Protein AF-A0A1D2YT51-F1 (afdb_monomer_lite)

Foldseek 3Di:
DDDDDDDDDDDDPDDDDPCPPPPNVVVVVVVVVVVVVVVVVVVVVVVVVVCPLVVVLVVQLVVLVVCVVVVVDDPVVNVVSNVVSD

pLDDT: mean 70.41, std 18.06, range [37.22, 93.25]

Radius of gyration: 34.08 Å; chains: 1; bounding box: 82×20×84 Å

Secondary structure (DSSP, 8-state):
-------SS----SSS-GGG-TTHHHHHHHHHHHHHHHHHHHHHHHGGGTTHHHHHHHHHHHHHHHHHHTTSS-HHHHHHHHHHH-

Organism: NCBI:txid337097

Sequence (86 aa):
MGGFGRGFGGYYPGGYGIWYGGFSGILFLILIGVVVYLLIKRNKNVNYLTKQDVSYNNNALEVAKLRYVRGEISFDEYQQIVKTLK

Structure (mmCIF, N/CA/C/O backbone):
data_AF-A0A1D2YT51-F1
#
_entry.id   AF-A0A1D2YT51-F1
#
loop_
_atom_site.group_PDB
_atom_site.id
_atom_site.type_symbol
_atom_site.label_atom_id
_atom_site.label_alt_id
_atom_site.label_comp_id
_atom_site.label_asym_id
_atom_site.label_entity_id
_atom_site.label_seq_id
_atom_site.pdbx_PDB_ins_code
_atom_site.Cartn_x
_atom_site.Cartn_y
_atom_site.Cartn_z
_atom_site.occupancy
_atom_site.B_iso_or_equiv
_atom_site.auth_seq_id
_atom_site.auth_comp_id
_atom_site.auth_asym_id
_atom_site.auth_atom_id
_atom_site.pdbx_PDB_model_num
ATOM 1 N N . MET A 1 1 ? 51.920 4.010 -49.944 1.00 41.56 1 MET A N 1
ATOM 2 C CA . MET A 1 1 ? 51.101 4.721 -48.939 1.00 41.56 1 MET A CA 1
ATOM 3 C C . MET A 1 1 ? 49.746 5.023 -49.563 1.00 41.56 1 MET A C 1
ATOM 5 O O . MET A 1 1 ? 49.738 5.576 -50.651 1.00 41.56 1 MET A O 1
ATOM 9 N N . GLY A 1 2 ? 48.649 4.636 -48.903 1.00 41.41 2 GLY A N 1
ATOM 10 C CA . GLY A 1 2 ? 47.286 5.113 -49.192 1.00 41.41 2 GLY A CA 1
ATOM 11 C C . GLY A 1 2 ? 46.523 4.380 -50.300 1.00 41.41 2 GLY A C 1
ATOM 12 O O . GLY A 1 2 ? 46.578 4.778 -51.456 1.00 41.41 2 GLY A O 1
ATOM 13 N N . GLY A 1 3 ? 45.782 3.330 -49.935 1.00 41.53 3 GLY A N 1
ATOM 14 C CA . GLY A 1 3 ? 44.807 2.681 -50.812 1.00 41.53 3 GLY A CA 1
ATOM 15 C C . GLY A 1 3 ? 43.503 3.479 -50.909 1.00 41.53 3 GLY A C 1
ATOM 16 O O . GLY A 1 3 ? 42.980 3.954 -49.903 1.00 41.53 3 GLY A O 1
ATOM 17 N N . PHE A 1 4 ? 42.984 3.593 -52.131 1.00 52.69 4 PHE A N 1
ATOM 18 C CA . PHE A 1 4 ? 41.642 4.076 -52.449 1.00 52.69 4 PHE A CA 1
ATOM 19 C C . PHE A 1 4 ? 40.633 2.915 -52.405 1.00 52.69 4 PHE A C 1
ATOM 21 O O . PHE A 1 4 ? 40.864 1.880 -53.025 1.00 52.69 4 PHE A O 1
ATOM 28 N N . GLY A 1 5 ? 39.485 3.113 -51.752 1.00 42.25 5 GLY A N 1
ATOM 29 C CA . GLY A 1 5 ? 38.323 2.210 -51.805 1.00 42.25 5 GLY A CA 1
ATOM 30 C C . GLY A 1 5 ? 37.371 2.481 -50.636 1.00 42.25 5 GLY A C 1
ATOM 31 O O . GLY A 1 5 ? 37.704 2.171 -49.505 1.00 42.25 5 GLY A O 1
ATOM 32 N N . ARG A 1 6 ? 36.324 3.294 -50.825 1.00 45.81 6 ARG A N 1
ATOM 33 C CA . ARG A 1 6 ? 34.941 2.886 -51.170 1.00 45.81 6 ARG A CA 1
ATOM 34 C C . ARG A 1 6 ? 34.176 2.205 -50.017 1.00 45.81 6 ARG A C 1
ATOM 36 O O . ARG A 1 6 ? 34.543 1.119 -49.598 1.00 45.81 6 ARG A O 1
ATOM 43 N N . GLY A 1 7 ? 33.040 2.817 -49.650 1.00 37.22 7 GLY A N 1
ATOM 44 C CA . GLY A 1 7 ? 31.952 2.259 -48.825 1.00 37.22 7 GLY A CA 1
ATOM 45 C C . GLY A 1 7 ? 32.121 2.588 -47.339 1.00 37.22 7 GLY A C 1
ATOM 46 O O . GLY A 1 7 ? 33.079 2.155 -46.728 1.00 37.22 7 GLY A O 1
ATOM 47 N N . PHE A 1 8 ? 31.298 3.396 -46.664 1.00 49.22 8 PHE A N 1
ATOM 48 C CA . PHE A 1 8 ? 29.832 3.359 -46.621 1.00 49.22 8 PHE A CA 1
ATOM 49 C C . PHE A 1 8 ? 29.301 1.926 -46.694 1.00 49.22 8 PHE A C 1
ATOM 51 O O . PHE A 1 8 ? 28.956 1.438 -47.763 1.00 49.22 8 PHE A O 1
ATOM 58 N N . GLY A 1 9 ? 29.234 1.275 -45.533 1.00 52.47 9 GLY A N 1
ATOM 59 C CA . GLY A 1 9 ? 28.480 0.039 -45.349 1.00 52.47 9 GLY A CA 1
ATOM 60 C C . GLY A 1 9 ? 29.341 -1.185 -45.063 1.00 52.47 9 GLY A C 1
ATOM 61 O O . GLY A 1 9 ? 29.964 -1.734 -45.958 1.00 52.47 9 GLY A O 1
ATOM 62 N N . GLY A 1 10 ? 29.266 -1.639 -43.811 1.00 50.25 10 GLY A N 1
ATOM 63 C CA . GLY A 1 10 ? 29.359 -3.051 -43.454 1.00 50.25 10 GLY A CA 1
ATOM 64 C C . GLY A 1 10 ? 30.754 -3.659 -43.458 1.00 50.25 10 GLY A C 1
ATOM 65 O O . GLY A 1 10 ? 31.229 -4.062 -44.500 1.00 50.25 10 GLY A O 1
ATOM 66 N N . TYR A 1 11 ? 31.346 -3.826 -42.274 1.00 46.84 11 TYR A N 1
ATOM 67 C CA . TYR A 1 11 ? 32.075 -5.049 -41.905 1.00 46.84 11 TYR A CA 1
ATOM 68 C C . TYR A 1 11 ? 32.347 -5.031 -40.391 1.00 46.84 11 TYR A C 1
ATOM 70 O O . TYR A 1 11 ? 33.450 -4.766 -39.930 1.00 46.84 11 TYR A O 1
ATOM 78 N N . TYR A 1 12 ? 31.304 -5.304 -39.602 1.00 49.97 12 TYR A N 1
ATOM 79 C CA . TYR A 1 12 ? 31.475 -5.907 -38.279 1.00 49.97 12 TYR A CA 1
ATOM 80 C C . TYR A 1 12 ? 30.800 -7.279 -38.320 1.00 49.97 12 TYR A C 1
ATOM 82 O O . TYR A 1 12 ? 29.570 -7.345 -38.413 1.00 49.97 12 TYR A O 1
ATOM 90 N N . PRO A 1 13 ? 31.575 -8.375 -38.315 1.00 53.28 13 PRO A N 1
ATOM 91 C CA . PRO A 1 13 ? 31.025 -9.711 -38.242 1.00 53.28 13 PRO A CA 1
ATOM 92 C C . PRO A 1 13 ? 30.714 -10.023 -36.775 1.00 53.28 13 PRO A C 1
ATOM 94 O O . PRO A 1 13 ? 31.616 -10.176 -35.961 1.00 53.28 13 PRO A O 1
ATOM 97 N N . GLY A 1 14 ? 29.428 -10.134 -36.447 1.00 48.16 14 GLY A N 1
ATOM 98 C CA . GLY A 1 14 ? 28.977 -10.829 -35.242 1.00 48.16 14 GLY A CA 1
ATOM 99 C C . GLY A 1 14 ? 28.740 -9.966 -34.000 1.00 48.16 14 GLY A C 1
ATOM 100 O O . GLY A 1 14 ? 29.665 -9.529 -33.331 1.00 48.16 14 GLY A O 1
ATOM 101 N N . GLY A 1 15 ? 27.460 -9.857 -33.635 1.00 51.88 15 GLY A N 1
ATOM 102 C CA . GLY A 1 15 ? 27.024 -9.893 -32.238 1.00 51.88 15 GLY A CA 1
ATOM 103 C C . GLY A 1 15 ? 27.052 -8.579 -31.450 1.00 51.88 15 GLY A C 1
ATOM 104 O O . GLY A 1 15 ? 28.090 -8.110 -31.013 1.00 51.88 15 GLY A O 1
ATOM 105 N N . TYR A 1 16 ? 25.861 -8.067 -31.132 1.00 48.78 16 TYR A N 1
ATOM 106 C CA . TYR A 1 16 ? 25.588 -7.311 -29.895 1.00 48.78 16 TYR A CA 1
ATOM 107 C C . TYR A 1 16 ? 26.186 -5.898 -29.698 1.00 48.78 16 TYR A C 1
ATOM 109 O O . TYR A 1 16 ? 26.056 -5.348 -28.610 1.00 48.78 16 TYR A O 1
ATOM 117 N N . GLY A 1 17 ? 26.748 -5.242 -30.718 1.00 51.19 17 GLY A N 1
ATOM 118 C CA . GLY A 1 17 ? 27.346 -3.899 -30.551 1.00 51.19 17 GLY A CA 1
ATOM 119 C C . GLY A 1 17 ? 26.426 -2.675 -30.735 1.00 51.19 17 GLY A C 1
ATOM 120 O O . GLY A 1 17 ? 26.792 -1.575 -30.334 1.00 51.19 17 GLY A O 1
ATOM 121 N N . ILE A 1 18 ? 25.241 -2.814 -31.345 1.00 48.38 18 ILE A N 1
ATOM 122 C CA . ILE A 1 18 ? 24.467 -1.658 -31.869 1.00 48.38 18 ILE A CA 1
ATOM 123 C C . ILE A 1 18 ? 23.425 -1.071 -30.894 1.00 48.38 18 ILE A C 1
ATOM 125 O O . ILE A 1 18 ? 22.919 0.024 -31.124 1.00 48.38 18 ILE A O 1
ATOM 129 N N . TRP A 1 19 ? 23.166 -1.693 -29.741 1.00 47.91 19 TRP A N 1
ATOM 130 C CA . TRP A 1 19 ? 22.332 -1.064 -28.695 1.00 47.91 19 TRP A CA 1
ATOM 131 C C . TRP A 1 19 ? 23.027 0.128 -28.001 1.00 47.91 19 TRP A C 1
ATOM 133 O O . TRP A 1 19 ? 22.384 0.886 -27.278 1.00 47.91 19 TRP A O 1
ATOM 143 N N . TYR A 1 20 ? 24.325 0.322 -28.258 1.00 51.88 20 TYR A N 1
ATOM 144 C CA . TYR A 1 20 ? 25.204 1.301 -27.616 1.00 51.88 20 TYR A CA 1
ATOM 145 C C . TYR A 1 20 ? 25.702 2.380 -28.591 1.00 51.88 20 TYR A C 1
ATOM 147 O O . TYR A 1 20 ? 26.889 2.694 -28.657 1.00 51.88 20 TYR A O 1
ATOM 155 N N . GLY A 1 21 ? 24.793 3.016 -29.331 1.00 52.94 21 GLY A N 1
ATOM 156 C CA . GLY A 1 21 ? 25.066 4.366 -29.828 1.00 52.94 21 GLY A CA 1
ATOM 157 C C . GLY A 1 21 ? 25.108 5.302 -28.620 1.00 52.94 21 GLY A C 1
ATOM 158 O O . GLY A 1 21 ? 24.069 5.537 -28.016 1.00 52.94 21 GLY A O 1
ATOM 159 N N . GLY A 1 22 ? 26.288 5.787 -28.222 1.00 62.22 22 GLY A N 1
ATOM 160 C CA . GLY A 1 22 ? 26.593 6.338 -26.884 1.00 62.22 22 GLY A CA 1
ATOM 161 C C . GLY A 1 22 ? 25.676 7.427 -26.294 1.00 62.22 22 GLY A C 1
ATOM 162 O O . GLY A 1 22 ? 25.796 7.729 -25.112 1.00 62.22 22 GLY A O 1
ATOM 163 N N . PHE A 1 23 ? 24.730 7.974 -27.062 1.00 59.69 23 PHE A N 1
ATOM 164 C CA . PHE A 1 23 ? 23.675 8.872 -26.581 1.00 59.69 23 PHE A CA 1
ATOM 165 C C . PHE A 1 23 ? 22.354 8.166 -26.230 1.00 59.69 23 PHE A C 1
ATOM 167 O O . PHE A 1 23 ? 21.722 8.514 -25.235 1.00 59.69 23 PHE A O 1
ATOM 174 N N . SER A 1 24 ? 21.925 7.162 -27.001 1.00 68.50 24 SER A N 1
ATOM 175 C CA . SER A 1 24 ? 20.645 6.477 -26.771 1.00 68.50 24 SER A CA 1
ATOM 176 C C . SER A 1 24 ? 20.678 5.595 -25.522 1.00 68.50 24 SER A C 1
ATOM 178 O O . SER A 1 24 ? 19.699 5.545 -24.781 1.00 68.50 24 SER A O 1
ATOM 180 N N . GLY A 1 25 ? 21.821 4.966 -25.231 1.00 73.94 25 GLY A N 1
ATOM 181 C CA . GLY A 1 25 ? 22.005 4.167 -24.016 1.00 73.94 25 GLY A CA 1
ATOM 182 C C . GLY A 1 25 ? 21.935 5.005 -22.735 1.00 73.94 25 GLY A C 1
ATOM 183 O O . GLY A 1 25 ? 21.285 4.607 -21.770 1.00 73.94 25 GLY A O 1
ATOM 184 N N . ILE A 1 26 ? 22.533 6.204 -22.739 1.00 80.00 26 ILE A N 1
ATOM 185 C CA . ILE A 1 26 ? 22.490 7.123 -21.590 1.00 80.00 26 ILE A CA 1
ATOM 186 C C . ILE A 1 26 ? 21.058 7.605 -21.324 1.00 80.00 26 ILE A C 1
ATOM 188 O O . ILE A 1 26 ? 20.613 7.627 -20.177 1.00 80.00 26 ILE A O 1
ATOM 192 N N . LEU A 1 27 ? 20.309 7.926 -22.383 1.00 81.81 27 LEU A N 1
ATOM 193 C CA . LEU A 1 27 ? 18.911 8.341 -22.273 1.00 81.81 27 LEU A CA 1
ATOM 194 C C . LEU A 1 27 ? 18.035 7.211 -21.723 1.00 81.81 27 LEU A C 1
ATOM 196 O O . LEU A 1 27 ? 17.154 7.460 -20.902 1.00 81.81 27 LEU A O 1
ATOM 200 N N . PHE A 1 28 ? 18.311 5.966 -22.115 1.00 82.94 28 PHE A N 1
ATOM 201 C CA . PHE A 1 28 ? 17.594 4.797 -21.613 1.00 82.94 28 PHE A CA 1
ATOM 202 C C . PHE A 1 28 ? 17.852 4.551 -20.118 1.00 82.94 28 PHE A C 1
ATOM 204 O O . PHE A 1 28 ? 16.917 4.281 -19.367 1.00 82.94 28 PHE A O 1
ATOM 211 N N . LEU A 1 29 ? 19.095 4.725 -19.655 1.00 84.50 29 LEU A N 1
ATOM 212 C CA . LEU A 1 29 ? 19.435 4.633 -18.230 1.00 84.50 29 LEU A CA 1
ATOM 213 C C . LEU A 1 29 ? 18.737 5.715 -17.396 1.00 84.50 29 LEU A C 1
ATOM 215 O O . LEU A 1 29 ? 18.199 5.419 -16.328 1.00 84.50 29 LEU A O 1
ATOM 219 N N . ILE A 1 30 ? 18.692 6.953 -17.900 1.00 89.94 30 ILE A N 1
ATOM 220 C CA . ILE A 1 30 ? 17.960 8.053 -17.254 1.00 89.94 30 ILE A CA 1
ATOM 221 C C . ILE A 1 30 ? 16.467 7.719 -17.173 1.00 89.94 30 ILE A C 1
ATOM 223 O O . ILE A 1 30 ? 15.853 7.881 -16.118 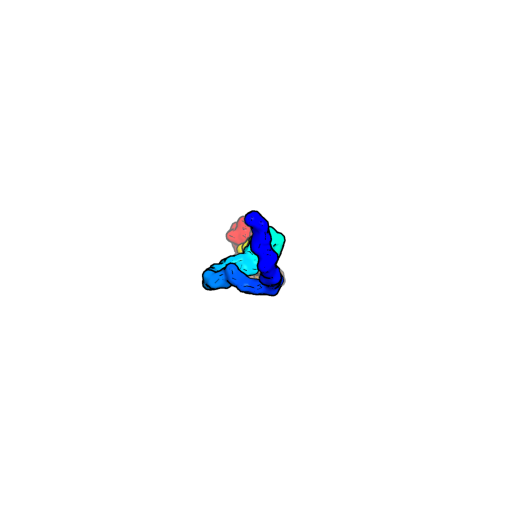1.00 89.94 30 ILE A O 1
ATOM 227 N N . LEU A 1 31 ? 15.888 7.201 -18.259 1.00 90.06 31 LEU A N 1
ATOM 228 C CA . LEU A 1 31 ? 14.479 6.821 -18.316 1.00 90.06 31 LEU A CA 1
ATOM 229 C C . LEU A 1 31 ? 14.142 5.719 -17.299 1.00 90.06 31 LEU A C 1
ATOM 231 O O . LEU A 1 31 ? 13.160 5.848 -16.568 1.00 90.06 31 LEU A O 1
ATOM 235 N N . ILE A 1 32 ? 14.988 4.692 -17.176 1.00 91.19 32 ILE A N 1
ATOM 236 C CA . ILE A 1 32 ? 14.849 3.655 -16.141 1.00 91.19 32 ILE A CA 1
ATOM 237 C C . ILE A 1 32 ? 14.885 4.279 -14.738 1.00 91.19 32 ILE A C 1
ATOM 239 O O . ILE A 1 32 ? 14.024 3.976 -13.910 1.00 91.19 32 ILE A O 1
ATOM 243 N N . GLY A 1 33 ? 15.832 5.184 -14.472 1.00 92.38 33 GLY A N 1
ATOM 244 C CA . GLY A 1 33 ? 15.936 5.876 -13.184 1.00 92.38 33 GLY A CA 1
ATOM 245 C C . GLY A 1 33 ? 14.674 6.668 -12.821 1.00 92.38 33 GLY A C 1
ATOM 246 O O . GLY A 1 33 ? 14.194 6.587 -11.688 1.00 92.38 33 GLY A O 1
ATOM 247 N N . VAL A 1 34 ? 14.086 7.378 -13.792 1.00 93.25 34 VAL A N 1
ATOM 248 C CA . VAL A 1 34 ? 12.833 8.132 -13.610 1.00 93.25 34 VAL A CA 1
ATOM 249 C C . VAL A 1 34 ? 11.662 7.201 -13.293 1.00 93.25 34 VAL A C 1
ATOM 251 O O . VAL A 1 34 ? 10.885 7.485 -12.378 1.00 93.25 34 VAL A O 1
ATOM 254 N N . VAL A 1 35 ? 11.544 6.075 -14.002 1.00 92.38 35 VAL A N 1
ATOM 255 C CA . VAL A 1 35 ? 10.485 5.083 -13.759 1.00 92.38 35 VAL A CA 1
ATOM 256 C C . VAL A 1 35 ? 10.589 4.515 -12.342 1.00 92.38 35 VAL A C 1
ATOM 258 O O . VAL A 1 35 ? 9.595 4.500 -11.614 1.00 92.38 35 VAL A O 1
ATOM 261 N N . VAL A 1 36 ? 11.789 4.118 -11.908 1.00 91.69 36 VAL A N 1
ATOM 262 C CA . VAL A 1 36 ? 12.025 3.599 -10.549 1.00 91.69 36 VAL A CA 1
ATOM 263 C C . VAL A 1 36 ? 11.708 4.659 -9.489 1.00 91.69 36 VAL A C 1
ATOM 265 O O . VAL A 1 36 ? 11.021 4.365 -8.508 1.00 91.69 36 VAL A O 1
ATOM 268 N N . TYR A 1 37 ? 12.135 5.907 -9.696 1.00 90.56 37 TYR A N 1
ATOM 269 C CA . TYR A 1 37 ? 11.825 7.016 -8.791 1.00 90.56 37 TYR A CA 1
ATOM 270 C C . TYR A 1 37 ? 10.312 7.244 -8.648 1.00 90.56 37 TYR A C 1
ATOM 272 O O . TYR A 1 37 ? 9.814 7.417 -7.532 1.00 90.56 37 TYR A O 1
ATOM 280 N N . LEU A 1 38 ? 9.566 7.208 -9.757 1.00 87.75 38 LEU A N 1
ATOM 281 C CA . LEU A 1 38 ? 8.115 7.394 -9.760 1.00 87.75 38 LEU A CA 1
ATOM 282 C C . LEU A 1 38 ? 7.410 6.244 -9.029 1.00 87.75 38 LEU A C 1
ATOM 284 O O . LEU A 1 38 ? 6.525 6.504 -8.215 1.00 87.75 38 LEU A O 1
ATOM 288 N N . LEU A 1 39 ? 7.845 4.996 -9.231 1.00 84.19 39 LEU A N 1
ATOM 289 C CA . LEU A 1 39 ? 7.322 3.836 -8.501 1.00 84.19 39 LEU A CA 1
ATOM 290 C C . LEU A 1 39 ? 7.564 3.951 -6.990 1.00 84.19 39 LEU A C 1
ATOM 292 O O . LEU A 1 39 ? 6.631 3.780 -6.209 1.00 84.19 39 LEU A O 1
ATOM 296 N N . ILE A 1 40 ? 8.772 4.329 -6.563 1.00 81.31 40 ILE A N 1
ATOM 297 C CA . ILE A 1 40 ? 9.090 4.528 -5.140 1.00 81.31 40 ILE A CA 1
ATOM 298 C C . ILE A 1 40 ? 8.268 5.684 -4.550 1.00 81.31 40 ILE A C 1
ATOM 300 O O . ILE A 1 40 ? 7.725 5.563 -3.451 1.00 81.31 40 ILE A O 1
ATOM 304 N N . LYS A 1 41 ? 8.140 6.806 -5.268 1.00 76.25 41 LYS A N 1
ATOM 305 C CA . LYS A 1 41 ? 7.338 7.962 -4.834 1.00 76.25 41 LYS A CA 1
ATOM 306 C C . LYS A 1 41 ? 5.852 7.614 -4.729 1.00 76.25 41 LYS A C 1
ATOM 308 O O . LYS A 1 41 ? 5.199 8.021 -3.770 1.00 76.25 41 LYS A O 1
ATOM 313 N N . ARG A 1 42 ? 5.325 6.831 -5.673 1.00 66.44 42 ARG A N 1
ATOM 314 C CA . ARG A 1 42 ? 3.936 6.360 -5.651 1.00 66.44 42 ARG A CA 1
ATOM 315 C C . ARG A 1 42 ? 3.706 5.380 -4.503 1.00 66.44 42 ARG A C 1
ATOM 317 O O . ARG A 1 42 ? 2.699 5.508 -3.820 1.00 66.44 42 ARG A O 1
ATOM 324 N N . ASN A 1 43 ? 4.676 4.508 -4.220 1.00 62.69 43 ASN A N 1
ATOM 325 C CA . ASN A 1 43 ? 4.630 3.572 -3.095 1.00 62.69 43 ASN A CA 1
ATOM 326 C C . ASN A 1 43 ? 4.643 4.272 -1.728 1.00 62.69 43 ASN A C 1
ATOM 328 O O . ASN A 1 43 ? 3.917 3.870 -0.825 1.00 62.69 43 ASN A O 1
ATOM 332 N N . LYS A 1 44 ? 5.368 5.388 -1.585 1.00 58.38 44 LYS A N 1
ATOM 333 C CA . LYS A 1 44 ? 5.298 6.215 -0.366 1.00 58.38 44 LYS A CA 1
ATOM 334 C C . LYS A 1 44 ? 3.920 6.858 -0.163 1.00 58.38 44 LYS A C 1
ATOM 336 O O . LYS A 1 44 ? 3.499 7.004 0.977 1.00 58.38 44 LYS A O 1
ATOM 341 N N . ASN A 1 45 ? 3.202 7.173 -1.245 1.00 54.72 45 ASN A N 1
ATOM 342 C CA . ASN A 1 45 ? 1.835 7.701 -1.184 1.00 54.72 45 ASN A CA 1
ATOM 343 C C . ASN A 1 45 ? 0.747 6.618 -1.055 1.00 54.72 45 ASN A C 1
ATOM 345 O O . ASN A 1 45 ? -0.36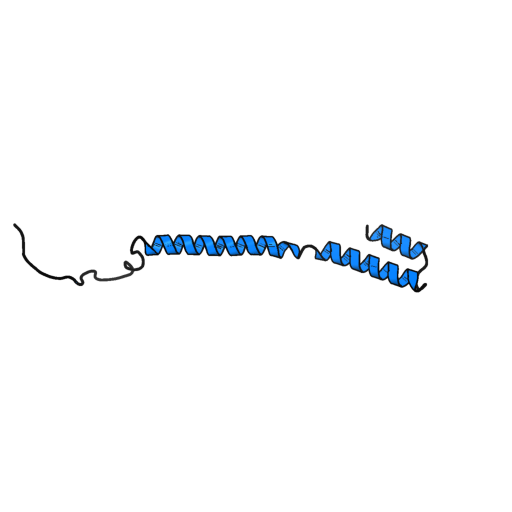9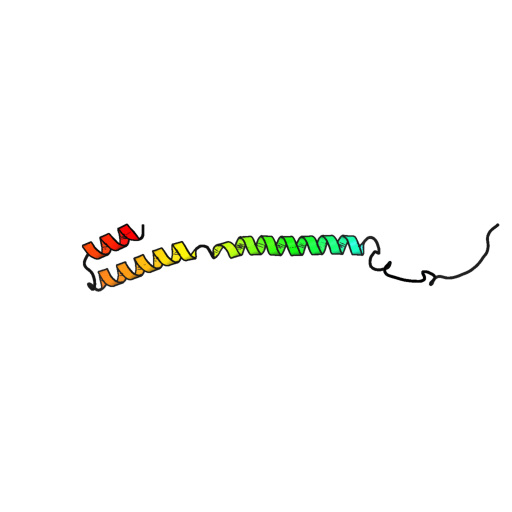 6.947 -0.671 1.00 54.72 45 ASN A O 1
ATOM 349 N N . VAL A 1 46 ? 1.018 5.338 -1.336 1.00 55.53 46 VAL A N 1
ATOM 350 C CA . VAL A 1 46 ? 0.050 4.260 -1.024 1.00 55.53 46 VAL A CA 1
ATOM 351 C C . VAL A 1 46 ? 0.197 3.715 0.396 1.00 55.53 46 VAL A C 1
ATOM 353 O O . VAL A 1 46 ? -0.713 3.052 0.883 1.00 55.53 46 VAL A O 1
ATOM 356 N N . ASN A 1 47 ? 1.242 4.109 1.129 1.00 51.22 47 ASN A N 1
ATOM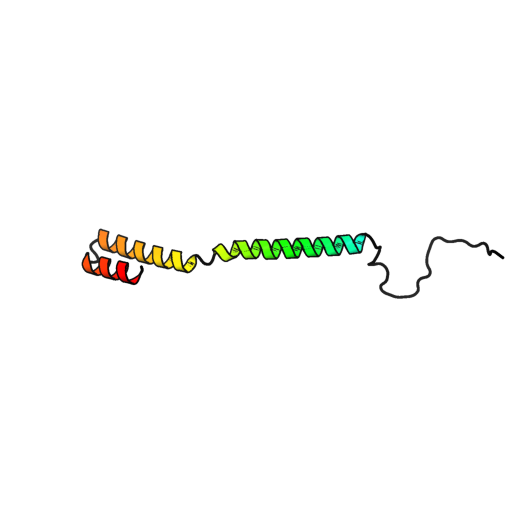 357 C CA . ASN A 1 47 ? 1.335 3.863 2.572 1.00 51.22 47 ASN A CA 1
ATOM 358 C C . ASN A 1 47 ? 0.417 4.776 3.413 1.00 51.22 47 ASN A C 1
ATOM 360 O O . ASN A 1 47 ? 0.367 4.635 4.631 1.00 51.22 47 ASN A O 1
ATOM 364 N N . TYR A 1 48 ? -0.382 5.658 2.796 1.00 51.19 48 TYR A N 1
ATOM 365 C CA . TYR A 1 48 ? -1.526 6.279 3.481 1.00 51.19 48 TYR A CA 1
ATOM 366 C C . TYR A 1 48 ? -2.714 5.317 3.665 1.00 51.19 48 TYR A C 1
ATOM 368 O O . TYR A 1 48 ? -3.715 5.701 4.267 1.00 51.19 48 TYR A O 1
ATOM 376 N N . LEU A 1 49 ? -2.602 4.064 3.203 1.00 51.62 49 LEU A N 1
ATOM 377 C CA . LEU A 1 49 ? -3.534 2.987 3.549 1.00 51.62 49 LEU A CA 1
ATOM 378 C C . LEU A 1 49 ? -3.210 2.308 4.892 1.00 51.62 49 LEU A C 1
ATOM 380 O O . LEU A 1 49 ? -4.024 1.534 5.382 1.00 51.62 49 LEU A O 1
ATOM 384 N N . THR A 1 50 ? -2.135 2.703 5.583 1.00 49.50 50 THR A N 1
ATOM 385 C CA . THR A 1 50 ? -1.977 2.462 7.032 1.00 49.50 50 THR A CA 1
ATOM 386 C C . THR A 1 50 ? -2.697 3.558 7.832 1.00 49.50 50 THR A C 1
ATOM 388 O O . THR A 1 50 ? -2.153 4.202 8.721 1.00 49.50 50 THR A O 1
ATOM 391 N N . LYS A 1 51 ? -3.956 3.820 7.474 1.00 50.56 51 LYS A N 1
ATOM 392 C CA . LYS A 1 51 ? -4.962 4.435 8.355 1.00 50.56 51 LYS A CA 1
ATOM 393 C C . LYS A 1 51 ? -6.104 3.457 8.640 1.00 50.56 51 LYS A C 1
ATOM 395 O O . LYS A 1 51 ? -7.152 3.875 9.118 1.00 50.56 51 LYS A O 1
ATOM 400 N N . GLN A 1 52 ? -5.931 2.167 8.348 1.00 52.28 52 GLN A N 1
ATOM 401 C CA . GLN A 1 52 ? -6.942 1.169 8.688 1.00 52.28 52 GLN A CA 1
ATOM 402 C C . GLN A 1 52 ? -7.088 0.979 10.202 1.00 52.28 52 GLN A C 1
ATOM 404 O O . GLN A 1 52 ? -8.218 0.848 10.656 1.00 52.28 52 GLN A O 1
ATOM 409 N N . ASP A 1 53 ? -6.018 1.108 10.992 1.00 52.53 53 ASP A N 1
ATOM 410 C CA . ASP A 1 53 ? -6.132 1.035 12.459 1.00 52.53 53 ASP A CA 1
ATOM 411 C C . ASP A 1 53 ? -6.885 2.233 13.057 1.00 52.53 53 ASP A C 1
ATOM 413 O O . ASP A 1 53 ? -7.760 2.070 13.904 1.00 52.53 53 ASP A O 1
ATOM 417 N N . VAL A 1 54 ? -6.634 3.450 12.558 1.00 55.94 54 VAL A N 1
ATOM 418 C CA . VAL A 1 54 ? -7.367 4.645 13.019 1.00 55.94 54 VAL A CA 1
ATOM 419 C C . VAL A 1 54 ? -8.819 4.616 12.531 1.00 55.94 54 VAL A C 1
ATOM 421 O O . VAL A 1 54 ? -9.727 4.989 13.269 1.00 55.94 54 VAL A O 1
ATOM 424 N N . SER A 1 55 ? -9.066 4.138 11.306 1.00 56.59 55 SER A N 1
ATOM 425 C CA . SER A 1 55 ? -10.427 4.004 10.780 1.00 56.59 55 SER A CA 1
ATOM 426 C C . SER A 1 55 ? -11.233 2.943 11.528 1.00 56.59 55 SER A C 1
ATOM 428 O O . SER A 1 55 ? -12.422 3.150 11.738 1.00 56.59 55 SER A O 1
ATOM 430 N N . TYR A 1 56 ? -10.622 1.831 11.942 1.00 61.00 56 TYR A N 1
ATOM 431 C CA . TYR A 1 56 ? -11.325 0.783 12.679 1.00 61.00 56 TYR A CA 1
ATOM 432 C C . TYR A 1 56 ? -11.739 1.252 14.081 1.00 61.00 56 TYR A C 1
ATOM 434 O O . TYR A 1 56 ? -12.892 1.069 14.471 1.00 61.00 56 TYR A O 1
ATOM 442 N N . ASN A 1 57 ? -10.848 1.951 14.794 1.00 63.56 57 ASN A N 1
ATOM 443 C CA . ASN A 1 57 ? -11.159 2.523 16.108 1.00 63.56 57 ASN A CA 1
ATOM 444 C C . ASN A 1 57 ? -12.231 3.619 16.022 1.00 63.56 57 ASN A C 1
ATOM 446 O O . ASN A 1 57 ? -13.157 3.642 16.835 1.00 63.56 57 ASN A O 1
ATOM 450 N N . ASN A 1 58 ? -12.164 4.479 14.999 1.00 68.25 58 ASN A N 1
ATOM 451 C CA . ASN A 1 58 ? -13.199 5.484 14.750 1.00 68.25 58 ASN A CA 1
ATOM 452 C C . ASN A 1 58 ? -14.556 4.830 14.451 1.00 68.25 58 ASN A C 1
ATOM 454 O O . ASN A 1 58 ? -15.565 5.228 15.030 1.00 68.25 58 ASN A O 1
ATOM 458 N N . ASN A 1 59 ? -14.579 3.774 13.632 1.00 75.88 59 ASN A N 1
ATOM 459 C CA . ASN A 1 59 ? -15.805 3.038 13.322 1.00 75.88 59 ASN A CA 1
ATOM 460 C C . ASN A 1 59 ? -16.405 2.370 14.572 1.00 75.88 59 ASN A C 1
ATOM 462 O O . ASN A 1 59 ? -17.619 2.404 14.767 1.00 75.88 59 ASN A O 1
ATOM 466 N N . ALA A 1 60 ? -15.578 1.786 15.445 1.00 82.00 60 ALA A N 1
ATOM 467 C CA . ALA A 1 60 ? -16.046 1.158 16.681 1.00 82.00 60 ALA A CA 1
ATOM 468 C C . ALA A 1 60 ? -16.655 2.181 17.662 1.00 82.00 60 ALA A C 1
ATOM 470 O O . ALA A 1 60 ? -17.710 1.923 18.248 1.00 82.00 60 ALA A O 1
ATOM 471 N N . LEU A 1 61 ? -16.047 3.368 17.786 1.00 84.50 61 LEU A N 1
ATOM 472 C CA . LEU A 1 61 ? -16.586 4.478 18.580 1.00 84.50 61 LEU A CA 1
ATOM 473 C C . LEU A 1 61 ? -17.911 5.005 18.013 1.00 84.50 61 LEU A C 1
ATOM 475 O O . LEU A 1 61 ? -18.850 5.262 18.770 1.00 84.50 61 LEU A O 1
ATOM 479 N N . GLU A 1 62 ? -18.015 5.140 16.690 1.00 84.81 62 GLU A N 1
ATOM 480 C CA . GLU A 1 62 ? -19.247 5.573 16.023 1.00 84.81 62 GLU A CA 1
ATOM 481 C C . GLU A 1 62 ? -20.393 4.576 16.231 1.00 84.81 62 GLU A C 1
ATOM 483 O O . GLU A 1 62 ? -21.509 4.979 16.567 1.00 84.81 62 GLU A O 1
ATOM 488 N N . VAL A 1 63 ? -20.117 3.272 16.128 1.00 88.00 63 VAL A N 1
ATOM 489 C CA . VAL A 1 63 ? -21.104 2.219 16.409 1.00 88.00 63 VAL A CA 1
ATOM 490 C C . VAL A 1 63 ? -21.556 2.257 17.871 1.00 88.00 63 VAL A C 1
ATOM 492 O O . VAL A 1 63 ? -22.758 2.190 18.134 1.00 88.00 63 VAL A O 1
ATOM 495 N N . ALA A 1 64 ? -20.634 2.418 18.825 1.00 87.19 64 ALA A N 1
ATOM 496 C CA . ALA A 1 64 ? -20.977 2.532 20.244 1.00 87.19 64 ALA A CA 1
ATOM 497 C C . ALA A 1 64 ? -21.858 3.764 20.524 1.00 87.19 64 ALA A C 1
ATOM 499 O O . ALA A 1 64 ? -22.870 3.664 21.220 1.00 87.19 64 ALA A O 1
ATOM 500 N N . LYS A 1 65 ? -21.535 4.915 19.919 1.00 88.62 65 LYS A N 1
ATOM 501 C CA . LYS A 1 65 ? -22.326 6.149 20.042 1.00 88.62 65 LYS A CA 1
ATOM 502 C C . LYS A 1 65 ? -23.744 5.982 19.492 1.00 88.62 65 LYS A C 1
ATOM 504 O O . LYS A 1 65 ? -24.697 6.434 20.123 1.00 88.62 65 LYS A O 1
ATOM 509 N N . LEU A 1 66 ? -23.899 5.332 18.337 1.00 90.56 66 LEU A N 1
ATOM 510 C CA . LEU A 1 66 ? -25.215 5.080 17.741 1.00 90.56 66 LEU A CA 1
ATOM 511 C C . LEU A 1 66 ? -26.090 4.200 18.641 1.00 90.56 66 LEU A C 1
ATOM 513 O O . LEU A 1 66 ? -27.262 4.515 18.836 1.00 90.56 66 LEU A O 1
ATOM 517 N N . ARG A 1 67 ? -25.525 3.137 19.226 1.00 88.81 67 ARG A N 1
ATOM 518 C CA . ARG A 1 67 ? -26.248 2.245 20.151 1.00 88.81 67 ARG A CA 1
ATOM 519 C C . ARG A 1 67 ? -26.661 2.952 21.439 1.00 88.81 67 ARG A C 1
ATOM 521 O O . ARG A 1 67 ? -27.771 2.738 21.915 1.00 88.81 67 ARG A O 1
ATOM 528 N N . TYR A 1 68 ? -25.813 3.843 21.953 1.00 89.94 68 TYR A N 1
ATOM 529 C CA . TYR A 1 68 ? -26.142 4.672 23.113 1.00 89.94 68 TYR A CA 1
ATOM 530 C C . TYR A 1 68 ? -27.324 5.610 22.831 1.00 89.94 68 TYR A C 1
ATOM 532 O O . TYR A 1 68 ? -28.273 5.656 23.606 1.00 89.94 68 TYR A O 1
ATOM 540 N N . VAL A 1 69 ? -27.320 6.309 21.688 1.00 91.31 69 VAL A N 1
ATOM 541 C CA . VAL A 1 69 ? -28.428 7.208 21.298 1.00 91.31 69 VAL A CA 1
ATOM 542 C C . VAL A 1 69 ? -29.736 6.443 21.084 1.00 91.31 69 VAL A C 1
ATOM 544 O O . VAL A 1 69 ? -30.809 6.962 21.377 1.00 91.31 69 VAL A O 1
ATOM 547 N N . ARG A 1 70 ? -29.656 5.202 20.598 1.00 89.81 70 ARG A N 1
ATOM 548 C CA . ARG A 1 70 ? -30.815 4.308 20.471 1.00 89.81 70 ARG A CA 1
ATOM 549 C C . ARG A 1 70 ? -31.311 3.752 21.809 1.00 89.81 70 ARG A C 1
ATOM 551 O O . ARG A 1 70 ? -32.389 3.170 21.837 1.00 89.81 70 ARG A O 1
ATOM 558 N N . GLY A 1 71 ? -30.550 3.917 22.893 1.00 89.50 71 GLY A N 1
ATOM 559 C CA . GLY A 1 71 ? -30.860 3.341 24.201 1.00 89.50 71 GLY A CA 1
ATOM 560 C C . GLY A 1 71 ? -30.636 1.828 24.281 1.0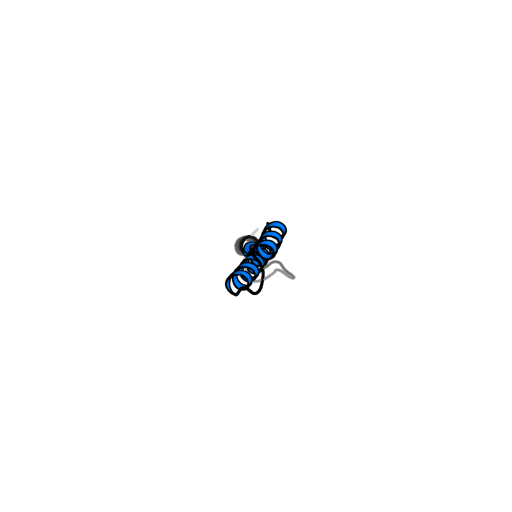0 89.50 71 GLY A C 1
ATOM 561 O O . GLY A 1 71 ? -31.150 1.193 25.193 1.00 89.50 71 GLY A O 1
ATOM 562 N N . GLU A 1 72 ? -29.888 1.243 23.336 1.00 90.69 72 GLU A N 1
ATOM 563 C CA . GLU A 1 72 ? -29.544 -0.189 23.334 1.00 90.69 72 GLU A CA 1
ATOM 564 C C . GLU A 1 72 ? -28.463 -0.526 24.375 1.00 90.69 72 GLU A C 1
ATOM 566 O O . GLU A 1 72 ? -28.339 -1.677 24.780 1.00 90.69 72 GLU A O 1
ATOM 571 N N . ILE A 1 73 ? -27.674 0.472 24.789 1.00 89.94 73 ILE A N 1
ATOM 572 C CA . ILE A 1 73 ? -26.634 0.356 25.818 1.00 89.94 73 ILE A CA 1
A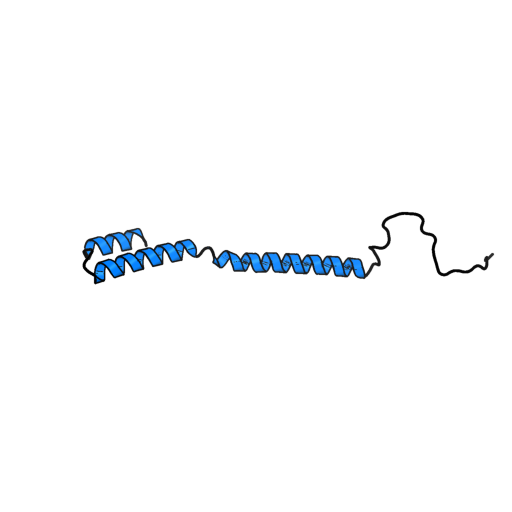TOM 573 C C . ILE A 1 73 ? -26.755 1.505 26.819 1.00 89.94 73 ILE A C 1
ATOM 575 O O . ILE A 1 73 ? -27.162 2.618 26.470 1.00 89.94 73 ILE A O 1
ATOM 579 N N . SER A 1 74 ? -26.361 1.244 28.059 1.00 89.25 74 SER A N 1
ATOM 580 C CA . SER A 1 74 ? -26.292 2.250 29.118 1.00 89.25 74 SER A CA 1
ATOM 581 C C . SER A 1 74 ? -25.079 3.181 28.957 1.00 89.25 74 SER A C 1
ATOM 583 O O . SER A 1 74 ? -24.117 2.888 28.240 1.00 89.25 74 SER A O 1
ATOM 585 N N . PHE A 1 75 ? -25.103 4.324 29.650 1.00 88.88 75 PHE A N 1
ATOM 586 C CA . PHE A 1 75 ? -23.978 5.268 29.659 1.00 88.88 75 PHE A CA 1
ATOM 587 C C . PHE A 1 75 ? -22.680 4.634 30.189 1.00 88.88 75 PHE A C 1
ATOM 589 O O . PHE A 1 75 ? -21.600 4.926 29.672 1.00 88.88 75 PHE A O 1
ATOM 596 N N . ASP A 1 76 ? -22.784 3.737 31.173 1.00 89.44 76 ASP A N 1
ATOM 597 C CA . ASP A 1 76 ? -21.635 3.050 31.767 1.00 89.44 76 ASP A CA 1
ATOM 598 C C . ASP A 1 76 ? -20.971 2.080 30.782 1.00 89.44 76 ASP A C 1
ATOM 600 O O . ASP A 1 76 ? -19.743 2.055 30.665 1.00 89.44 76 ASP A O 1
ATOM 604 N N . GLU A 1 77 ? -21.763 1.331 30.013 1.00 86.31 77 GLU A N 1
ATOM 605 C CA . GLU A 1 77 ? -21.252 0.439 28.963 1.00 86.31 77 GLU A CA 1
ATOM 606 C C . GLU A 1 77 ? -20.585 1.229 27.833 1.00 86.31 77 GLU A C 1
ATOM 608 O O . GLU A 1 77 ? -19.493 0.880 27.381 1.00 86.31 77 GLU A O 1
ATOM 613 N N . TYR A 1 78 ? -21.190 2.346 27.419 1.00 90.56 78 TYR A N 1
ATOM 614 C CA . TYR A 1 78 ? -20.581 3.251 26.445 1.00 90.56 78 TYR A CA 1
ATOM 615 C C . TYR A 1 78 ? -19.231 3.795 26.943 1.00 90.56 78 TYR A C 1
ATOM 617 O O . TYR A 1 78 ? -18.237 3.758 26.215 1.00 90.56 78 TYR A O 1
ATOM 625 N N . GLN A 1 79 ? -19.164 4.253 28.197 1.00 89.56 79 GLN A N 1
ATOM 626 C CA . GLN A 1 79 ? -17.933 4.741 28.827 1.00 89.56 79 GLN A CA 1
ATOM 627 C C . GLN A 1 79 ? -16.823 3.684 28.845 1.00 89.56 79 GLN A C 1
ATOM 629 O O . GLN A 1 79 ? -15.665 4.023 28.599 1.00 89.56 79 GLN A O 1
ATOM 634 N N . GLN A 1 80 ? -17.153 2.421 29.130 1.00 89.06 80 GLN A N 1
ATOM 635 C CA . GLN A 1 80 ? -16.177 1.330 29.111 1.00 89.06 80 GLN A CA 1
ATOM 636 C C . GLN A 1 80 ? -15.611 1.112 27.706 1.00 89.06 80 GLN A C 1
ATOM 638 O O . GLN A 1 80 ? -14.394 1.109 27.543 1.00 89.06 80 GLN A O 1
ATOM 643 N N . ILE A 1 81 ? -16.468 1.044 26.684 1.00 87.62 81 ILE A N 1
ATOM 644 C CA . ILE A 1 81 ? -16.045 0.870 25.285 1.00 87.62 81 ILE A CA 1
ATOM 645 C C . ILE A 1 81 ? -15.134 2.023 24.838 1.00 87.62 81 ILE A C 1
ATOM 647 O O . ILE A 1 81 ? -14.081 1.792 24.247 1.00 87.62 81 ILE A O 1
ATOM 651 N N . VAL A 1 82 ? -15.491 3.267 25.171 1.00 86.75 82 VAL A N 1
ATOM 652 C CA . VAL A 1 82 ? -14.675 4.450 24.845 1.00 86.75 82 VAL A CA 1
ATOM 653 C C . VAL A 1 82 ? -13.312 4.410 25.539 1.00 86.75 82 VAL A C 1
ATOM 655 O O . VAL A 1 82 ? -12.320 4.819 24.942 1.00 86.75 82 VAL A O 1
ATOM 658 N N . LYS A 1 83 ? -13.241 3.919 26.783 1.00 87.56 83 LYS A N 1
ATOM 659 C CA . LYS A 1 83 ? -11.976 3.761 27.520 1.00 87.56 83 LYS A CA 1
ATOM 660 C C . LYS A 1 83 ? -11.103 2.636 26.965 1.00 87.56 83 LYS A C 1
ATOM 662 O O . LYS A 1 83 ? -9.892 2.744 27.059 1.00 87.56 83 LYS A O 1
ATOM 667 N N . THR A 1 84 ? -11.693 1.576 26.417 1.00 86.00 84 THR A N 1
ATOM 668 C CA . THR A 1 84 ? -10.951 0.453 25.819 1.00 86.00 84 THR A CA 1
ATOM 669 C C . THR A 1 84 ? -10.417 0.777 24.421 1.00 86.00 84 THR A C 1
ATOM 671 O O . THR A 1 84 ? -9.381 0.251 24.031 1.00 86.00 84 THR A O 1
ATOM 674 N N . LEU A 1 85 ? -11.120 1.622 23.659 1.00 80.19 85 LEU A N 1
ATOM 675 C CA . LEU A 1 85 ? -10.760 1.996 22.282 1.00 80.19 85 LEU A CA 1
ATOM 676 C C . LEU A 1 85 ? -9.801 3.195 22.182 1.00 80.19 85 LEU A C 1
ATOM 678 O O . LEU A 1 85 ? -9.359 3.525 21.079 1.00 80.19 85 LEU A O 1
ATOM 682 N N . LYS A 1 86 ? -9.531 3.873 23.299 1.00 70.62 86 LYS A N 1
ATOM 683 C CA . LYS A 1 86 ? -8.668 5.055 23.392 1.00 70.62 86 LYS A CA 1
ATOM 684 C C . LYS A 1 86 ? -7.309 4.691 23.972 1.00 70.62 86 LYS A C 1
ATOM 686 O O . LYS A 1 86 ? -6.315 5.251 23.462 1.00 70.62 86 LYS A O 1
#